Protein AF-A0A2H0NCM6-F1 (afdb_monomer_lite)

Structure (mmCIF, N/CA/C/O backbone):
data_AF-A0A2H0NCM6-F1
#
_entry.id   AF-A0A2H0NCM6-F1
#
loop_
_atom_site.group_PDB
_atom_site.id
_atom_site.type_symbol
_atom_site.label_atom_id
_atom_site.label_alt_id
_atom_site.label_comp_id
_atom_site.label_asym_id
_atom_site.label_entity_id
_atom_site.label_seq_id
_atom_site.pdbx_PDB_ins_code
_atom_site.Cartn_x
_atom_site.Cartn_y
_atom_site.Cartn_z
_atom_site.occupancy
_atom_site.B_iso_or_equiv
_atom_site.auth_seq_id
_atom_site.auth_comp_id
_atom_site.auth_asym_id
_atom_site.auth_atom_id
_atom_site.pdbx_PDB_model_num
ATOM 1 N N . MET A 1 1 ? -3.062 -21.356 -1.392 1.00 50.97 1 MET A N 1
ATOM 2 C CA . MET A 1 1 ? -3.687 -20.072 -1.781 1.00 50.97 1 MET A CA 1
ATOM 3 C C . MET A 1 1 ? -2.956 -18.948 -1.065 1.00 50.97 1 MET A C 1
ATOM 5 O O . MET A 1 1 ? -2.723 -19.073 0.132 1.00 50.97 1 MET A O 1
ATOM 9 N N . GLY A 1 2 ? -2.514 -17.911 -1.783 1.00 60.03 2 GLY A N 1
ATOM 10 C CA . GLY A 1 2 ? -1.896 -16.737 -1.157 1.00 60.03 2 GLY A CA 1
ATOM 11 C C . GLY A 1 2 ? -2.906 -15.995 -0.278 1.00 60.03 2 GLY A C 1
ATOM 12 O O . GLY A 1 2 ? -4.105 -16.048 -0.545 1.00 60.03 2 GLY A O 1
ATOM 13 N N . ARG A 1 3 ? -2.442 -15.333 0.788 1.00 73.50 3 ARG A N 1
ATOM 14 C CA . ARG A 1 3 ? -3.317 -14.469 1.594 1.00 73.50 3 ARG A CA 1
ATOM 15 C C . ARG A 1 3 ? -3.845 -13.323 0.720 1.00 73.50 3 ARG A C 1
ATOM 17 O O . ARG A 1 3 ? -3.062 -12.806 -0.081 1.00 73.50 3 ARG A O 1
ATOM 24 N N . PRO A 1 4 ? -5.115 -12.916 0.883 1.00 84.69 4 PRO A N 1
ATOM 25 C CA . PRO A 1 4 ? -5.651 -11.783 0.146 1.00 84.69 4 PRO A CA 1
ATOM 26 C C . PRO A 1 4 ? -4.822 -10.529 0.434 1.00 84.69 4 PRO A C 1
ATOM 28 O O . PRO A 1 4 ? -4.404 -10.283 1.570 1.00 84.69 4 PRO A O 1
ATOM 31 N N . ILE A 1 5 ? -4.557 -9.755 -0.612 1.00 92.56 5 ILE A N 1
ATOM 32 C CA . ILE A 1 5 ? -3.858 -8.479 -0.521 1.00 92.56 5 ILE A CA 1
ATOM 33 C C . ILE A 1 5 ? -4.899 -7.397 -0.268 1.00 92.56 5 ILE A C 1
ATOM 35 O O . ILE A 1 5 ? -5.898 -7.291 -0.979 1.00 92.56 5 ILE A O 1
ATOM 39 N N . THR A 1 6 ? -4.633 -6.590 0.753 1.00 94.62 6 THR A N 1
ATOM 40 C CA . THR A 1 6 ? -5.454 -5.443 1.128 1.00 94.62 6 THR A CA 1
ATOM 41 C C . THR A 1 6 ? -4.885 -4.173 0.509 1.00 94.62 6 THR A C 1
ATOM 43 O O . THR A 1 6 ? -3.709 -3.861 0.710 1.00 94.62 6 THR A O 1
ATOM 46 N N . LEU A 1 7 ? -5.731 -3.436 -0.206 1.00 96.50 7 LEU A N 1
ATOM 47 C CA . LEU A 1 7 ? -5.442 -2.140 -0.812 1.00 96.50 7 LEU A CA 1
ATOM 48 C C . LEU A 1 7 ? -6.332 -1.046 -0.210 1.00 96.50 7 LEU A C 1
ATOM 50 O O . LEU A 1 7 ? -7.324 -1.325 0.468 1.00 96.50 7 LEU A O 1
ATOM 54 N N . ILE A 1 8 ? -5.965 0.205 -0.477 1.00 96.75 8 ILE A N 1
ATOM 55 C CA . ILE A 1 8 ? -6.720 1.406 -0.111 1.00 96.75 8 ILE A CA 1
ATOM 56 C C . ILE A 1 8 ? -7.015 2.185 -1.389 1.00 96.75 8 ILE A C 1
ATOM 58 O O . ILE A 1 8 ? -6.159 2.245 -2.268 1.00 96.75 8 ILE A O 1
ATOM 62 N N . GLN A 1 9 ? -8.204 2.785 -1.475 1.00 96.56 9 GLN A N 1
ATOM 63 C CA . GLN A 1 9 ? -8.577 3.682 -2.575 1.00 96.56 9 GLN A CA 1
ATOM 64 C C . GLN A 1 9 ? -7.498 4.741 -2.833 1.00 96.56 9 GLN A C 1
ATOM 66 O O . GLN A 1 9 ? -7.001 5.345 -1.884 1.00 96.56 9 GLN A O 1
ATOM 71 N N . GLU A 1 10 ? -7.174 4.988 -4.104 1.00 95.25 10 GLU A N 1
ATOM 72 C CA . GLU A 1 10 ? -6.046 5.835 -4.528 1.00 95.25 10 GLU A CA 1
ATOM 73 C C . GLU A 1 10 ? -6.051 7.206 -3.850 1.00 95.25 10 GLU A C 1
ATOM 75 O O . GLU A 1 10 ? -5.122 7.544 -3.120 1.00 95.25 10 GLU A O 1
ATOM 80 N N . SER A 1 11 ? -7.148 7.953 -3.985 1.00 94.25 11 SER A N 1
ATOM 81 C CA . SER A 1 11 ? -7.278 9.289 -3.391 1.00 94.25 11 SER A CA 1
ATOM 82 C C . SER A 1 11 ? -7.090 9.286 -1.872 1.00 94.25 11 SER A C 1
ATOM 84 O O . SER A 1 11 ? -6.508 10.210 -1.308 1.00 94.25 11 SER A O 1
ATOM 86 N N . LEU A 1 12 ? -7.558 8.240 -1.188 1.00 96.56 12 LEU A N 1
ATOM 87 C CA . LEU A 1 12 ? -7.389 8.103 0.252 1.00 96.56 12 LEU A CA 1
ATOM 88 C C . LEU A 1 12 ? -5.938 7.762 0.608 1.00 96.56 12 LEU A C 1
ATOM 90 O O . LEU A 1 12 ? -5.391 8.363 1.533 1.00 96.56 12 LEU A O 1
ATOM 94 N N . LEU A 1 13 ? -5.316 6.829 -0.115 1.00 97.38 13 LEU A N 1
ATOM 95 C CA . LEU A 1 13 ? -3.946 6.402 0.147 1.00 97.38 13 LEU A CA 1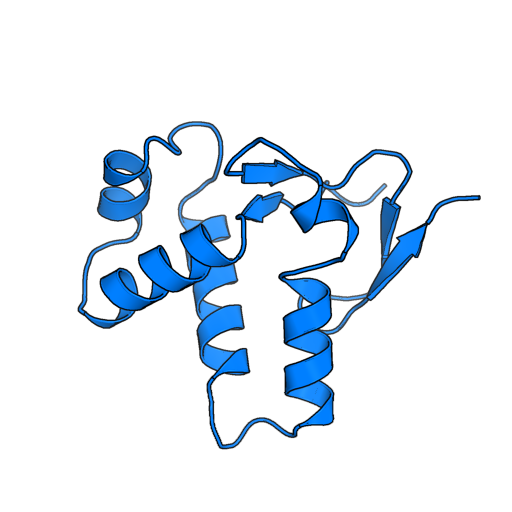
ATOM 96 C C . LEU A 1 13 ? -2.949 7.547 -0.066 1.00 97.38 13 LEU A C 1
ATOM 98 O O . LEU A 1 13 ? -2.116 7.775 0.808 1.00 97.38 13 LEU A O 1
ATOM 102 N N . GLU A 1 14 ? -3.082 8.304 -1.157 1.00 97.19 14 GLU A N 1
ATOM 103 C CA . GLU A 1 14 ? -2.239 9.469 -1.466 1.00 97.19 14 GLU A CA 1
ATOM 104 C C . GLU A 1 14 ? -2.410 10.590 -0.421 1.00 97.19 14 GLU A C 1
ATOM 106 O O . GLU A 1 14 ? -1.432 11.142 0.094 1.00 97.19 14 GLU A O 1
ATOM 111 N N . ASN A 1 15 ? -3.649 10.878 -0.003 1.00 97.06 15 ASN A N 1
ATOM 112 C CA . ASN A 1 15 ? -3.921 11.859 1.055 1.00 97.06 15 ASN A CA 1
ATOM 113 C C . ASN A 1 15 ? -3.318 11.444 2.406 1.00 97.06 15 ASN A C 1
ATOM 115 O O . ASN A 1 15 ? -2.790 12.271 3.158 1.00 97.06 15 ASN A O 1
ATOM 119 N N . MET A 1 16 ? -3.405 10.157 2.745 1.00 97.88 16 MET A N 1
ATOM 120 C CA . MET A 1 16 ? -2.799 9.615 3.958 1.00 97.88 16 MET A CA 1
ATOM 121 C C . MET A 1 16 ? -1.270 9.635 3.883 1.00 97.88 16 MET A C 1
ATOM 123 O O . MET A 1 16 ? -0.629 9.997 4.870 1.00 97.88 16 MET A O 1
ATOM 127 N N . HIS A 1 17 ? -0.695 9.286 2.730 1.00 98.12 17 HIS A N 1
ATOM 128 C CA . HIS A 1 17 ? 0.749 9.308 2.493 1.00 98.12 17 HIS A CA 1
ATOM 129 C C . HIS A 1 17 ? 1.313 10.722 2.612 1.00 98.12 17 HIS A C 1
ATOM 131 O O . HIS A 1 17 ? 2.311 10.921 3.300 1.00 98.12 17 HIS A O 1
ATOM 137 N N . THR A 1 18 ? 0.608 11.718 2.075 1.00 97.25 18 THR A N 1
ATOM 138 C CA . THR A 1 18 ? 0.971 13.131 2.228 1.00 97.25 18 THR A CA 1
ATOM 139 C C . THR A 1 18 ? 1.084 13.508 3.708 1.00 97.25 18 THR A C 1
ATOM 141 O O . THR A 1 18 ? 2.128 13.982 4.154 1.00 97.25 18 THR A O 1
ATOM 144 N N . LYS A 1 19 ? 0.063 13.214 4.526 1.00 97.75 19 LYS A N 1
ATOM 145 C CA . LYS A 1 19 ? 0.114 13.463 5.981 1.00 97.75 19 LYS A CA 1
ATOM 146 C C . LYS A 1 19 ? 1.225 12.670 6.676 1.00 97.75 19 LYS A C 1
ATOM 148 O O . LYS A 1 19 ? 1.892 13.200 7.561 1.00 97.75 19 LYS A O 1
ATOM 153 N N . TYR A 1 20 ? 1.435 11.419 6.277 1.00 97.44 20 TYR A N 1
ATOM 154 C CA . TYR A 1 20 ? 2.517 10.585 6.795 1.00 97.44 20 TYR A CA 1
ATOM 155 C C . TYR A 1 20 ? 3.897 11.193 6.503 1.00 97.44 20 TYR A C 1
ATOM 157 O O . TYR A 1 20 ? 4.741 11.234 7.396 1.00 97.44 20 TYR A O 1
ATOM 165 N N . SER A 1 21 ? 4.103 11.743 5.301 1.00 95.25 21 SER A N 1
ATOM 166 C CA . SER A 1 21 ? 5.345 12.423 4.912 1.00 95.25 21 SER A CA 1
ATOM 167 C C . SER A 1 21 ? 5.616 13.694 5.729 1.00 95.25 21 SER A C 1
ATOM 169 O O . SER A 1 21 ? 6.769 14.010 6.004 1.00 95.25 21 SER A O 1
ATOM 171 N N . PHE A 1 22 ? 4.564 14.349 6.237 1.00 96.38 22 PHE A N 1
ATOM 172 C CA . PHE A 1 22 ? 4.655 15.443 7.215 1.00 96.38 22 PHE A CA 1
ATOM 173 C C . PHE A 1 22 ? 4.828 14.975 8.672 1.00 96.38 22 PHE A C 1
ATOM 175 O O . PHE A 1 22 ? 4.728 15.776 9.601 1.00 96.38 22 PHE A O 1
ATOM 182 N N . GLY A 1 23 ? 5.077 13.684 8.902 1.00 95.94 23 GLY A N 1
ATOM 183 C CA . GLY A 1 23 ? 5.365 13.129 10.224 1.00 95.94 23 GLY A CA 1
ATOM 184 C C . GLY A 1 23 ? 4.136 12.691 11.019 1.00 95.94 23 GLY A C 1
ATOM 185 O O . GLY A 1 23 ? 4.264 12.362 12.200 1.00 95.94 23 GLY A O 1
ATOM 186 N N . VAL A 1 24 ? 2.940 12.650 10.416 1.00 97.38 24 VAL A N 1
ATOM 187 C CA . VAL A 1 24 ? 1.754 12.122 11.105 1.00 97.38 24 VAL A CA 1
ATOM 188 C C . VAL A 1 24 ? 1.898 10.602 11.294 1.00 97.38 24 VAL A C 1
ATOM 190 O O . VAL A 1 24 ? 2.018 9.872 10.309 1.00 97.38 24 VAL A O 1
ATOM 193 N N . PRO A 1 25 ? 1.844 10.074 12.534 1.00 97.12 25 PRO A N 1
ATOM 194 C CA . PRO A 1 25 ? 2.030 8.645 12.774 1.00 97.12 25 PRO A CA 1
ATOM 195 C C . PRO A 1 25 ? 0.944 7.774 12.128 1.00 97.12 25 PRO A C 1
ATOM 197 O O . PRO A 1 25 ? -0.241 8.104 12.168 1.00 97.12 25 PRO A O 1
ATOM 200 N N . VAL A 1 26 ? 1.330 6.589 11.641 1.00 97.12 26 VAL A N 1
ATOM 201 C CA . VAL A 1 26 ? 0.434 5.608 10.990 1.00 97.12 26 VAL A CA 1
ATOM 202 C C . VAL A 1 26 ? -0.800 5.285 11.840 1.00 97.12 26 VAL A C 1
ATOM 204 O O . VAL A 1 26 ? -1.917 5.268 11.333 1.00 97.12 26 VAL A O 1
ATOM 207 N N . LEU A 1 27 ? -0.621 5.079 13.150 1.00 97.00 27 LEU A N 1
ATOM 208 C CA . LEU A 1 27 ? -1.730 4.804 14.072 1.00 97.00 27 LEU A CA 1
ATOM 209 C C . LEU A 1 27 ? -2.728 5.963 14.163 1.00 97.00 27 LEU A C 1
ATOM 211 O O . LEU A 1 27 ? -3.928 5.725 14.278 1.00 97.00 27 LEU A O 1
ATOM 215 N N . LYS A 1 28 ? -2.246 7.209 14.097 1.00 97.56 28 LYS A N 1
ATOM 216 C CA . LYS A 1 28 ? -3.110 8.392 14.095 1.00 97.56 28 LYS A CA 1
ATOM 217 C C . LYS A 1 28 ? -3.923 8.455 12.805 1.00 97.56 28 LYS A C 1
ATOM 219 O O . LYS A 1 28 ? -5.119 8.693 12.879 1.00 97.56 28 LYS A O 1
ATOM 224 N N . LEU A 1 29 ? -3.311 8.146 11.660 1.00 97.88 29 LEU A N 1
ATOM 225 C CA . LEU A 1 29 ? -4.007 8.084 10.371 1.00 97.88 29 LEU A CA 1
ATOM 226 C C . LEU A 1 29 ? -5.079 6.985 10.348 1.00 97.88 29 LEU A C 1
ATOM 228 O O . LEU A 1 29 ? -6.185 7.222 9.877 1.00 97.88 29 LEU A O 1
ATOM 232 N N . ILE A 1 30 ? -4.797 5.800 10.897 1.00 97.44 30 ILE A N 1
ATOM 233 C CA . ILE A 1 30 ? -5.794 4.718 10.985 1.00 97.44 30 ILE A CA 1
ATOM 234 C C . ILE A 1 30 ? -7.035 5.174 11.760 1.00 97.44 30 ILE A C 1
ATOM 236 O O . ILE A 1 30 ? -8.151 4.926 11.308 1.00 97.44 30 ILE A O 1
ATOM 240 N N . LYS A 1 31 ? -6.843 5.876 12.881 1.00 96.94 31 LYS A N 1
ATOM 241 C CA . LYS A 1 31 ? -7.941 6.434 13.681 1.00 96.94 31 LYS A CA 1
ATOM 242 C C . LYS A 1 31 ? -8.669 7.556 12.947 1.00 96.94 31 LYS A C 1
ATOM 244 O O . LYS A 1 31 ? -9.881 7.513 12.804 1.00 96.94 31 LYS A O 1
ATOM 249 N N . GLU A 1 32 ? -7.927 8.531 12.430 1.00 96.31 32 GLU A N 1
ATOM 250 C CA . GLU A 1 32 ? -8.475 9.715 11.757 1.00 96.31 32 GLU A CA 1
ATOM 251 C C . GLU A 1 32 ? -9.362 9.358 10.556 1.00 96.31 32 GLU A C 1
ATOM 253 O O . GLU A 1 32 ? -10.392 9.990 10.332 1.00 96.31 32 GLU A O 1
ATOM 258 N N . TYR A 1 33 ? -8.998 8.317 9.802 1.00 95.62 33 TYR A N 1
ATOM 259 C CA . TYR A 1 33 ? -9.757 7.873 8.632 1.00 95.62 33 TYR A CA 1
ATOM 260 C C . TYR A 1 33 ? -10.769 6.746 8.922 1.00 95.62 33 TYR A C 1
ATOM 262 O O . TYR A 1 33 ? -11.434 6.288 7.981 1.00 95.62 33 TYR A O 1
ATOM 270 N N . ASN A 1 34 ? -10.937 6.353 10.194 1.00 95.62 34 ASN A N 1
ATOM 271 C CA . ASN A 1 34 ? -11.803 5.264 10.670 1.00 95.62 34 ASN A CA 1
ATOM 272 C C . ASN A 1 34 ? -11.499 3.914 9.994 1.00 95.62 34 ASN A C 1
ATOM 274 O O . ASN A 1 34 ? -12.389 3.267 9.442 1.00 95.62 34 ASN A O 1
ATOM 278 N N . LEU A 1 35 ? -10.224 3.514 9.977 1.00 95.38 35 LEU A N 1
ATOM 279 C CA . LEU A 1 35 ? -9.744 2.278 9.334 1.00 95.38 35 LEU A CA 1
ATOM 280 C C . LEU A 1 35 ? -9.420 1.158 10.332 1.00 95.38 35 LEU A C 1
ATOM 282 O O . LEU A 1 35 ? -8.852 0.127 9.958 1.00 95.38 35 LEU A O 1
ATOM 286 N N . GLU A 1 36 ? -9.749 1.360 11.605 1.00 95.12 36 GLU A N 1
ATOM 287 C CA . GLU A 1 36 ? -9.540 0.383 12.671 1.00 95.12 36 GLU A CA 1
ATOM 288 C C . GLU A 1 36 ? -10.241 -0.940 12.328 1.00 95.12 36 GLU A C 1
ATOM 290 O O . GLU A 1 36 ? -11.353 -0.967 11.802 1.00 95.12 36 GLU A O 1
ATOM 295 N N . GLY A 1 37 ? -9.543 -2.059 12.529 1.00 92.00 37 GLY A N 1
ATOM 296 C CA . GLY A 1 37 ? -10.021 -3.394 12.147 1.00 92.00 37 GLY A CA 1
ATOM 297 C C . GLY A 1 37 ? -10.033 -3.688 10.637 1.00 92.00 37 GLY A C 1
ATOM 298 O O . GLY A 1 37 ? -10.053 -4.856 10.262 1.00 92.00 37 GLY A O 1
ATOM 299 N N . SER A 1 38 ? -9.955 -2.673 9.770 1.00 93.50 38 SER A N 1
ATOM 300 C CA . SER A 1 38 ? -9.938 -2.845 8.306 1.00 93.50 38 SER A CA 1
ATOM 301 C C . SER A 1 38 ? -8.523 -2.994 7.744 1.00 93.50 38 SER A C 1
ATOM 303 O O . SER A 1 38 ? -8.307 -3.711 6.768 1.00 93.50 38 SER A O 1
ATOM 305 N N . ILE A 1 39 ? -7.540 -2.327 8.356 1.00 95.44 39 ILE A N 1
ATOM 306 C CA . ILE A 1 39 ? -6.128 -2.441 7.984 1.00 95.44 39 ILE A CA 1
ATOM 307 C C . ILE A 1 39 ? -5.232 -2.415 9.221 1.00 95.44 39 ILE A C 1
ATOM 309 O O . ILE A 1 39 ? -5.518 -1.742 10.211 1.00 95.44 39 ILE A O 1
ATOM 313 N N . THR A 1 40 ? -4.120 -3.147 9.162 1.00 95.38 40 THR A N 1
ATOM 314 C CA . THR A 1 40 ? -3.118 -3.128 10.232 1.00 95.38 40 THR A CA 1
ATOM 315 C C . THR A 1 40 ? -2.079 -2.021 9.999 1.00 95.38 40 THR A C 1
ATOM 317 O O . THR A 1 40 ? -1.784 -1.697 8.842 1.00 95.38 40 THR A O 1
ATOM 320 N N . PRO A 1 41 ? -1.456 -1.471 11.059 1.00 96.12 41 PRO A N 1
ATOM 321 C CA . PRO A 1 41 ? -0.395 -0.475 10.910 1.00 96.12 41 PRO A CA 1
ATOM 322 C C . PRO A 1 41 ? 0.788 -0.944 10.042 1.00 96.12 41 PRO A C 1
ATOM 324 O O . PRO A 1 41 ? 1.197 -0.179 9.169 1.00 96.12 41 PRO A O 1
ATOM 327 N N . PRO A 1 42 ? 1.306 -2.186 10.179 1.00 96.44 42 PRO A N 1
ATOM 328 C CA . PRO A 1 42 ? 2.359 -2.683 9.293 1.00 96.44 42 PRO A CA 1
ATOM 329 C C . PRO A 1 42 ? 1.935 -2.748 7.823 1.00 96.44 42 PRO A C 1
ATOM 331 O O . PRO A 1 42 ? 2.724 -2.404 6.945 1.00 96.44 42 PRO A O 1
ATOM 334 N N . THR A 1 43 ? 0.693 -3.158 7.537 1.00 95.88 43 THR A N 1
ATOM 335 C CA . THR A 1 43 ? 0.176 -3.187 6.161 1.00 95.88 43 THR A CA 1
ATOM 336 C C . THR A 1 43 ? 0.123 -1.780 5.572 1.00 95.88 43 THR A C 1
ATOM 338 O O . THR A 1 43 ? 0.615 -1.575 4.467 1.00 95.88 43 THR A O 1
ATOM 341 N N . LEU A 1 44 ? -0.407 -0.805 6.317 1.00 97.44 44 LEU A N 1
ATOM 342 C CA . LEU A 1 44 ? -0.488 0.583 5.862 1.00 97.44 44 LEU A CA 1
ATOM 343 C C . LEU A 1 44 ? 0.899 1.205 5.642 1.00 97.44 44 LEU A C 1
ATOM 345 O O . LEU A 1 44 ? 1.141 1.803 4.598 1.00 97.44 44 LEU A O 1
ATOM 349 N N . ALA A 1 45 ? 1.834 1.007 6.575 1.00 97.25 45 ALA A N 1
ATOM 350 C CA . ALA A 1 45 ? 3.211 1.483 6.428 1.00 97.25 45 ALA A CA 1
ATOM 351 C C . ALA A 1 45 ? 3.894 0.897 5.180 1.00 97.25 45 ALA A C 1
ATOM 353 O O . ALA A 1 45 ? 4.650 1.583 4.494 1.00 97.25 45 ALA A O 1
ATOM 354 N N . LYS A 1 46 ? 3.593 -0.365 4.851 1.00 96.69 46 LYS A N 1
ATOM 355 C CA . LYS A 1 46 ? 4.088 -1.013 3.635 1.00 96.69 46 LYS A CA 1
ATOM 356 C C . LYS A 1 46 ? 3.488 -0.407 2.364 1.00 96.69 46 LYS A C 1
ATOM 358 O O . LYS A 1 46 ? 4.200 -0.246 1.384 1.00 96.69 46 LYS A O 1
ATOM 363 N N . LEU A 1 47 ? 2.202 -0.054 2.371 1.00 97.38 47 LEU A N 1
ATOM 364 C CA . LEU A 1 47 ? 1.591 0.660 1.246 1.00 97.38 47 LEU A CA 1
ATOM 365 C C . LEU A 1 47 ? 2.231 2.043 1.062 1.00 97.38 47 LEU A C 1
ATOM 367 O O . LEU A 1 47 ? 2.556 2.410 -0.061 1.00 97.38 47 LEU A O 1
ATOM 371 N N . PHE A 1 48 ? 2.508 2.768 2.151 1.00 98.12 48 PHE A N 1
ATOM 372 C CA . PHE A 1 48 ? 3.218 4.047 2.071 1.00 98.12 48 PHE A CA 1
ATOM 373 C C . PHE A 1 48 ? 4.624 3.921 1.492 1.00 98.12 48 PHE A C 1
ATOM 375 O O . PHE A 1 48 ? 5.017 4.777 0.707 1.00 98.12 48 PHE A O 1
ATOM 382 N N . SER A 1 49 ? 5.377 2.866 1.819 1.00 97.12 49 SER A N 1
ATOM 383 C CA . SER A 1 49 ? 6.703 2.682 1.218 1.00 97.12 49 SER A CA 1
ATOM 384 C C . SER A 1 49 ? 6.628 2.437 -0.292 1.00 97.12 49 SER A C 1
ATOM 386 O O . SER A 1 49 ? 7.514 2.873 -1.025 1.00 97.12 49 SER A O 1
ATOM 388 N N . TYR A 1 50 ? 5.555 1.807 -0.775 1.00 97.31 50 TYR A N 1
ATOM 389 C CA . TYR A 1 50 ? 5.304 1.644 -2.207 1.00 97.31 50 TYR A CA 1
ATOM 390 C C . TYR A 1 50 ? 4.929 2.966 -2.883 1.00 97.31 50 TYR A C 1
ATOM 392 O O . TYR A 1 50 ? 5.462 3.255 -3.950 1.00 97.31 50 TYR A O 1
ATOM 400 N N . VAL A 1 51 ? 4.093 3.794 -2.249 1.00 97.38 51 VAL A N 1
ATOM 401 C CA . VAL A 1 51 ? 3.769 5.147 -2.738 1.00 97.38 51 VAL A CA 1
ATOM 402 C C . VAL A 1 51 ? 5.020 6.034 -2.772 1.00 97.38 51 VAL A C 1
ATOM 404 O O . VAL A 1 51 ? 5.280 6.706 -3.763 1.00 97.38 51 VAL A O 1
ATOM 407 N N . SER A 1 52 ? 5.884 5.966 -1.754 1.00 96.50 52 SER A N 1
ATOM 408 C CA . SER A 1 52 ? 7.174 6.670 -1.784 1.00 96.50 52 SER A CA 1
ATOM 409 C C . SER A 1 52 ? 8.069 6.208 -2.939 1.00 96.50 52 SER A C 1
ATOM 411 O O . SER A 1 52 ? 8.755 7.026 -3.542 1.00 96.50 52 SER A O 1
ATOM 413 N N . ALA A 1 53 ? 8.079 4.909 -3.260 1.00 95.25 53 ALA A N 1
ATOM 414 C CA . ALA A 1 53 ? 8.845 4.382 -4.390 1.00 95.25 53 ALA A CA 1
ATOM 415 C C . ALA A 1 53 ? 8.257 4.804 -5.747 1.00 95.25 53 ALA A C 1
ATOM 417 O O . ALA A 1 53 ? 9.017 5.043 -6.685 1.00 95.25 53 ALA A O 1
ATOM 418 N N . LEU A 1 54 ? 6.928 4.915 -5.838 1.00 94.69 54 LEU A N 1
ATOM 419 C CA . LEU A 1 54 ? 6.208 5.394 -7.017 1.00 94.69 54 LEU A CA 1
ATOM 420 C C . LEU A 1 54 ? 6.597 6.837 -7.378 1.00 94.69 54 LEU A C 1
ATOM 422 O O . LEU A 1 54 ? 6.844 7.113 -8.551 1.00 94.69 54 LEU A O 1
ATOM 426 N N . HIS A 1 55 ? 6.689 7.711 -6.369 1.00 93.12 55 HIS A N 1
ATOM 427 C CA . HIS A 1 55 ? 6.986 9.145 -6.517 1.00 93.12 55 HIS A CA 1
ATOM 428 C C . HIS A 1 55 ? 8.481 9.493 -6.469 1.00 93.12 55 HIS A C 1
ATOM 430 O O . HIS A 1 55 ? 8.848 10.662 -6.552 1.00 93.12 55 HIS A O 1
ATOM 436 N N . ASN A 1 56 ? 9.366 8.506 -6.319 1.00 93.50 56 ASN A N 1
ATOM 437 C CA . ASN A 1 56 ? 10.806 8.747 -6.343 1.00 93.50 56 ASN A CA 1
ATOM 438 C C . ASN A 1 56 ? 11.277 8.979 -7.786 1.00 93.50 56 ASN A C 1
ATOM 440 O O . ASN A 1 56 ? 11.165 8.089 -8.627 1.00 93.50 56 ASN A O 1
ATOM 444 N N . GLU A 1 57 ? 11.862 10.147 -8.052 1.00 90.94 57 GLU A N 1
ATOM 445 C CA . GLU A 1 57 ? 12.360 10.552 -9.377 1.00 90.94 57 GLU A CA 1
ATOM 446 C C . GLU A 1 57 ? 13.434 9.613 -9.948 1.00 90.94 57 GLU A C 1
ATOM 448 O O . GLU A 1 57 ? 13.606 9.526 -11.163 1.00 90.94 57 GLU A O 1
ATOM 453 N N . ASN A 1 58 ? 14.135 8.872 -9.086 1.00 94.50 58 ASN A N 1
ATOM 454 C CA . ASN A 1 58 ? 15.146 7.898 -9.497 1.00 94.50 58 ASN A CA 1
ATOM 455 C C . ASN A 1 58 ? 14.551 6.537 -9.889 1.00 94.50 58 ASN A C 1
ATOM 457 O O . ASN A 1 58 ? 15.271 5.674 -10.395 1.00 94.50 58 ASN A O 1
ATOM 461 N N . THR A 1 59 ? 13.259 6.301 -9.639 1.00 92.56 59 THR A N 1
ATOM 462 C CA . THR A 1 59 ? 12.598 5.052 -10.024 1.00 92.56 59 THR A CA 1
ATOM 463 C C . THR A 1 59 ? 12.382 5.038 -11.542 1.00 92.56 59 THR A C 1
ATOM 465 O O . THR A 1 59 ? 11.732 5.940 -12.073 1.00 92.56 59 THR A O 1
ATOM 468 N N . PRO A 1 60 ? 12.858 4.008 -12.273 1.00 95.88 60 PRO A N 1
ATOM 469 C CA . PRO A 1 60 ? 12.615 3.902 -13.709 1.00 95.88 60 PRO A CA 1
ATOM 470 C C . PRO A 1 60 ? 11.117 3.947 -14.039 1.00 95.88 60 PRO A C 1
ATOM 472 O O . PRO A 1 60 ? 10.308 3.335 -13.340 1.00 95.88 60 PRO A O 1
ATOM 475 N N . LYS A 1 61 ? 10.739 4.613 -15.138 1.00 94.12 61 LYS A N 1
ATOM 476 C CA . LYS A 1 61 ? 9.325 4.810 -15.525 1.00 94.12 61 LYS A CA 1
ATOM 477 C C . LYS A 1 61 ? 8.527 3.505 -15.600 1.00 94.12 61 LYS A C 1
ATOM 479 O O . LYS A 1 61 ? 7.388 3.457 -15.151 1.00 94.12 61 LYS A O 1
ATOM 484 N N . GLU A 1 62 ? 9.129 2.440 -16.122 1.00 93.94 62 GLU A N 1
ATOM 485 C CA . GLU A 1 62 ? 8.500 1.114 -16.220 1.00 93.94 62 GLU A CA 1
ATOM 486 C C . GLU A 1 62 ? 8.222 0.496 -14.842 1.00 93.94 62 GLU A C 1
ATOM 488 O O . GLU A 1 62 ? 7.168 -0.103 -14.606 1.00 93.94 62 GLU A O 1
ATOM 493 N N . VAL A 1 63 ? 9.147 0.688 -13.899 1.00 95.06 63 VAL A N 1
ATOM 494 C CA . VAL A 1 63 ? 9.000 0.235 -12.513 1.00 95.06 63 VAL A CA 1
ATOM 495 C C . VAL A 1 63 ? 7.922 1.057 -11.811 1.00 95.06 63 VAL A C 1
ATOM 497 O O . VAL A 1 63 ? 7.047 0.478 -11.173 1.00 95.06 63 VAL A O 1
ATOM 500 N N . SER A 1 64 ? 7.925 2.381 -11.987 1.00 95.69 64 SER A N 1
ATOM 501 C CA . SER A 1 64 ? 6.887 3.278 -11.463 1.00 95.69 64 SER A CA 1
ATOM 502 C C . SER A 1 64 ? 5.496 2.873 -11.977 1.00 95.69 64 SER A C 1
ATOM 504 O O . SER A 1 64 ? 4.584 2.652 -11.181 1.00 95.69 64 SER A O 1
ATOM 506 N N . ALA A 1 65 ? 5.352 2.610 -13.280 1.00 95.50 65 ALA A N 1
ATOM 507 C CA . ALA A 1 65 ? 4.103 2.115 -13.863 1.00 95.50 65 ALA A CA 1
ATOM 508 C C . ALA A 1 65 ? 3.670 0.750 -13.289 1.00 95.50 65 ALA A C 1
ATOM 510 O O . ALA A 1 65 ? 2.483 0.513 -13.062 1.00 95.50 65 ALA A O 1
ATOM 511 N N . THR A 1 66 ? 4.617 -0.152 -13.020 1.00 96.56 66 THR A N 1
ATOM 512 C CA . THR A 1 66 ? 4.330 -1.459 -12.400 1.00 96.56 66 THR A CA 1
ATOM 513 C C . THR A 1 66 ? 3.835 -1.304 -10.960 1.00 96.56 66 THR A C 1
ATOM 515 O O . THR A 1 66 ? 2.856 -1.945 -10.565 1.00 96.56 66 THR A O 1
ATOM 518 N N . ILE A 1 67 ? 4.467 -0.417 -10.187 1.00 97.31 67 ILE A N 1
ATOM 519 C CA . ILE A 1 67 ? 4.054 -0.091 -8.819 1.00 97.31 67 ILE A CA 1
ATOM 520 C C . ILE A 1 67 ? 2.655 0.531 -8.829 1.00 97.31 67 ILE A C 1
ATOM 522 O O . ILE A 1 67 ? 1.796 0.085 -8.066 1.00 97.31 67 ILE A O 1
ATOM 526 N N . TYR A 1 68 ? 2.406 1.492 -9.726 1.00 97.38 68 TYR A N 1
ATOM 527 C CA . TYR A 1 68 ? 1.105 2.144 -9.884 1.00 97.38 68 TYR A CA 1
ATOM 528 C C . TYR A 1 68 ? 0.003 1.116 -10.148 1.00 97.38 68 TYR A C 1
ATOM 530 O O . TYR A 1 68 ? -0.964 1.031 -9.400 1.00 97.38 68 TYR A O 1
ATOM 538 N N . ASN A 1 69 ? 0.187 0.249 -11.148 1.00 96.25 69 ASN A N 1
ATOM 539 C CA . ASN A 1 69 ? -0.794 -0.783 -11.495 1.00 96.25 69 ASN A CA 1
ATOM 540 C C . ASN A 1 69 ? -0.987 -1.837 -10.391 1.00 96.25 69 ASN A C 1
ATOM 542 O O . ASN A 1 69 ? -2.042 -2.471 -10.312 1.00 96.25 69 ASN A O 1
ATOM 546 N N . SER A 1 70 ? 0.023 -2.044 -9.542 1.00 96.88 70 SER A N 1
ATOM 547 C CA . SER A 1 70 ? -0.078 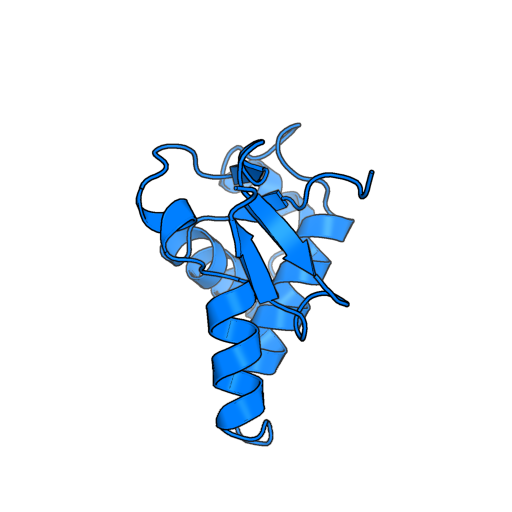-2.933 -8.385 1.00 96.88 70 SER A CA 1
ATOM 548 C C . SER A 1 70 ? -0.890 -2.317 -7.250 1.00 96.88 70 SER A C 1
ATOM 550 O O . SER A 1 70 ? -1.710 -3.018 -6.658 1.00 96.88 70 SER A O 1
ATOM 552 N N . LEU A 1 71 ? -0.674 -1.032 -6.955 1.00 97.00 71 LEU A N 1
ATOM 553 C CA . LEU A 1 71 ? -1.382 -0.291 -5.907 1.00 97.00 71 LEU A CA 1
ATOM 554 C C . LEU A 1 71 ? -2.814 0.075 -6.305 1.00 97.00 71 LEU A C 1
ATOM 556 O O . LEU A 1 71 ? -3.710 -0.001 -5.466 1.00 97.00 71 LEU A O 1
ATOM 560 N N . TYR A 1 72 ? -3.026 0.434 -7.572 1.00 96.38 72 TYR A N 1
ATOM 561 C CA . TYR A 1 72 ? -4.271 1.010 -8.085 1.00 96.38 72 TYR A CA 1
ATOM 562 C C . TYR A 1 72 ? -4.818 0.217 -9.282 1.00 96.38 72 TYR A C 1
ATOM 564 O O . TYR A 1 72 ? -4.962 0.738 -10.392 1.00 96.38 72 TYR A O 1
ATOM 572 N N . PRO A 1 73 ? -5.123 -1.080 -9.109 1.00 95.25 73 PRO A N 1
ATOM 573 C CA . PRO A 1 73 ? -5.683 -1.870 -10.190 1.00 95.25 73 PRO A CA 1
ATOM 574 C C . PRO A 1 73 ? -7.084 -1.386 -10.569 1.00 95.25 73 PRO A C 1
ATOM 576 O O . PRO A 1 73 ? -7.870 -0.956 -9.728 1.00 95.25 73 PRO A O 1
ATOM 579 N N . LYS A 1 74 ? -7.453 -1.565 -11.841 1.00 92.69 74 LYS A N 1
ATOM 580 C CA . LYS A 1 74 ? -8.744 -1.107 -12.394 1.00 92.69 74 LYS A CA 1
ATOM 581 C C . LYS A 1 74 ? -9.978 -1.605 -11.633 1.00 92.69 74 LYS A C 1
ATOM 583 O O . LYS A 1 74 ? -11.017 -0.953 -11.677 1.00 92.69 74 LYS A O 1
ATOM 588 N N . TRP A 1 75 ? -9.900 -2.770 -10.986 1.00 9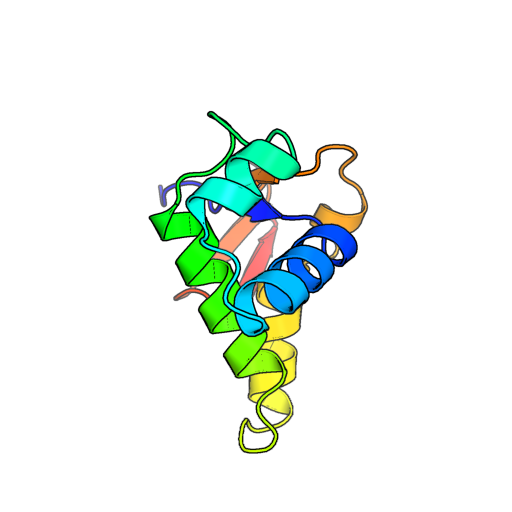3.06 75 TRP A N 1
ATOM 589 C CA . TRP A 1 75 ? -11.013 -3.298 -10.194 1.00 93.06 75 TRP A CA 1
ATOM 590 C C . TRP A 1 75 ? -11.219 -2.513 -8.893 1.00 93.06 75 TRP A C 1
ATOM 592 O O . TRP A 1 75 ? -12.361 -2.350 -8.483 1.00 93.06 75 TRP A O 1
ATOM 602 N N . LEU A 1 76 ? -10.160 -1.957 -8.293 1.00 94.50 76 LEU A N 1
ATOM 603 C CA . LEU A 1 76 ? -10.242 -1.201 -7.039 1.00 94.50 76 LEU A CA 1
ATOM 604 C C . LEU A 1 76 ? -11.067 0.080 -7.204 1.00 94.50 76 LEU A C 1
ATOM 606 O O . LEU A 1 76 ? -11.862 0.412 -6.331 1.00 94.50 76 LEU A O 1
ATOM 610 N N . ALA A 1 77 ? -10.943 0.748 -8.354 1.00 88.50 77 ALA A N 1
ATOM 611 C CA . ALA A 1 77 ? -11.693 1.965 -8.670 1.00 88.50 77 ALA A CA 1
ATOM 612 C C . ALA A 1 77 ? -13.221 1.758 -8.730 1.00 88.50 77 ALA A C 1
ATOM 614 O O . ALA A 1 77 ? -13.975 2.727 -8.703 1.00 88.50 77 ALA A O 1
ATOM 615 N N . LYS A 1 78 ? -13.691 0.507 -8.833 1.00 87.38 78 LYS A N 1
ATOM 616 C CA . LYS A 1 78 ? -15.123 0.165 -8.853 1.00 87.38 78 LYS A CA 1
ATOM 617 C C . LYS A 1 78 ? -15.693 -0.101 -7.459 1.00 87.38 78 LYS A C 1
ATOM 619 O O . LYS A 1 78 ? -16.901 -0.271 -7.315 1.00 87.38 78 LYS A O 1
ATOM 624 N N . GLU A 1 79 ? -14.839 -0.166 -6.446 1.00 89.06 79 GLU A N 1
ATOM 625 C CA . GLU A 1 79 ? -15.214 -0.536 -5.088 1.00 89.06 79 GLU A CA 1
ATOM 626 C C . GLU A 1 79 ? -15.626 0.697 -4.283 1.00 89.06 79 GLU A C 1
ATOM 628 O O . GLU A 1 79 ? -14.961 1.729 -4.304 1.00 89.06 79 GLU A O 1
ATOM 633 N N . SER A 1 80 ? -16.712 0.589 -3.516 1.00 84.69 80 SER A N 1
ATOM 634 C CA . SER A 1 80 ? -17.213 1.693 -2.681 1.00 84.69 80 SER A CA 1
ATOM 635 C C . SER A 1 80 ? -16.511 1.798 -1.325 1.00 84.69 80 SER A C 1
ATOM 637 O O . SER A 1 80 ? -16.600 2.820 -0.640 1.00 84.69 80 SER A O 1
ATOM 639 N N . LYS A 1 81 ? -15.816 0.736 -0.903 1.00 89.56 81 LYS A N 1
ATOM 640 C CA . LYS A 1 81 ? -15.125 0.684 0.387 1.00 89.56 81 LYS A CA 1
ATOM 641 C C . LYS A 1 81 ? -13.756 1.359 0.299 1.00 89.56 81 LYS A C 1
ATOM 643 O O . LYS A 1 81 ? -13.036 1.229 -0.687 1.00 89.56 81 LYS A O 1
ATOM 648 N N . LYS A 1 82 ? -13.372 2.018 1.397 1.00 92.06 82 LYS A N 1
ATOM 649 C CA . LYS A 1 82 ? -12.062 2.670 1.576 1.00 92.06 82 LYS A CA 1
ATOM 650 C C . LYS A 1 82 ? -10.893 1.686 1.528 1.00 92.06 82 LYS A C 1
ATOM 652 O O . LYS A 1 82 ? -9.846 2.005 0.975 1.00 92.06 82 LYS A O 1
ATOM 657 N N . VAL A 1 83 ? -11.082 0.522 2.146 1.00 94.44 83 VAL A N 1
ATOM 658 C CA . VAL A 1 83 ? -10.100 -0.557 2.261 1.00 94.44 83 VAL A CA 1
ATOM 659 C C . VAL A 1 83 ? -10.730 -1.804 1.667 1.00 94.44 83 VAL A C 1
ATOM 661 O O . VAL A 1 83 ? -11.846 -2.169 2.044 1.00 94.44 83 VAL A O 1
ATOM 664 N N . VAL A 1 84 ? -10.032 -2.434 0.729 1.00 94.56 84 VAL A N 1
ATOM 665 C CA . VAL A 1 84 ? -10.572 -3.550 -0.046 1.00 94.56 84 VAL A CA 1
ATOM 666 C C . VAL A 1 84 ? -9.537 -4.657 -0.138 1.00 94.56 84 VAL A C 1
ATOM 668 O O . VAL A 1 84 ? -8.379 -4.415 -0.471 1.00 94.56 84 VAL A O 1
ATOM 671 N N . SER A 1 85 ? -9.957 -5.882 0.156 1.00 92.81 85 SER A N 1
ATOM 672 C CA . SER A 1 85 ? -9.196 -7.079 -0.192 1.00 92.81 85 SER A CA 1
ATOM 673 C C . SER A 1 85 ? -9.521 -7.490 -1.621 1.00 92.81 85 SER A C 1
ATOM 675 O O . SER A 1 85 ? -10.666 -7.347 -2.043 1.00 92.81 85 SER A O 1
ATOM 677 N N . ASN A 1 86 ? -8.539 -8.013 -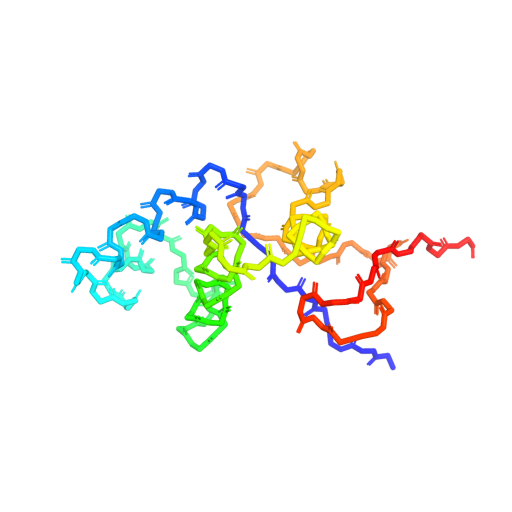2.357 1.00 90.88 86 ASN A N 1
ATOM 678 C CA . ASN A 1 86 ? -8.774 -8.461 -3.729 1.00 90.88 86 ASN A CA 1
ATOM 679 C C . ASN A 1 86 ? -9.972 -9.434 -3.818 1.00 90.88 86 ASN A C 1
ATOM 681 O O . ASN A 1 86 ? -10.115 -10.303 -2.949 1.00 90.88 86 ASN A O 1
ATOM 685 N N . PRO A 1 87 ? -10.828 -9.300 -4.847 1.00 90.31 87 PRO A N 1
ATOM 686 C CA . PRO A 1 87 ? -11.976 -10.179 -5.032 1.00 90.31 87 PRO A CA 1
ATOM 687 C C . PRO A 1 87 ? -11.525 -11.616 -5.316 1.00 90.31 87 PRO A C 1
ATOM 689 O O . PRO A 1 87 ? -10.411 -11.853 -5.782 1.00 90.31 87 PRO A O 1
ATOM 692 N N . SER A 1 88 ? -12.409 -12.587 -5.079 1.00 88.94 88 SER A N 1
ATOM 693 C CA . SER A 1 88 ? -12.110 -14.014 -5.275 1.00 88.94 88 SER A CA 1
ATOM 694 C C . SER A 1 88 ? -11.750 -14.379 -6.717 1.00 88.94 88 SER A C 1
ATOM 696 O O . SER A 1 88 ? -11.050 -15.361 -6.927 1.00 88.94 88 SER A O 1
ATOM 698 N N . SER A 1 89 ? -12.198 -13.590 -7.696 1.00 89.62 89 SER A N 1
ATOM 699 C CA . SER A 1 89 ? -11.916 -13.765 -9.124 1.00 89.62 89 SER A CA 1
ATOM 700 C C . SER A 1 89 ? -10.594 -13.145 -9.581 1.00 89.62 89 SER A C 1
ATOM 702 O O . SER A 1 89 ? -10.275 -13.213 -10.763 1.00 89.62 89 SER A O 1
ATOM 704 N N . VAL A 1 90 ? -9.821 -12.519 -8.688 1.00 92.38 90 VAL A N 1
ATOM 705 C CA . VAL A 1 90 ? -8.554 -11.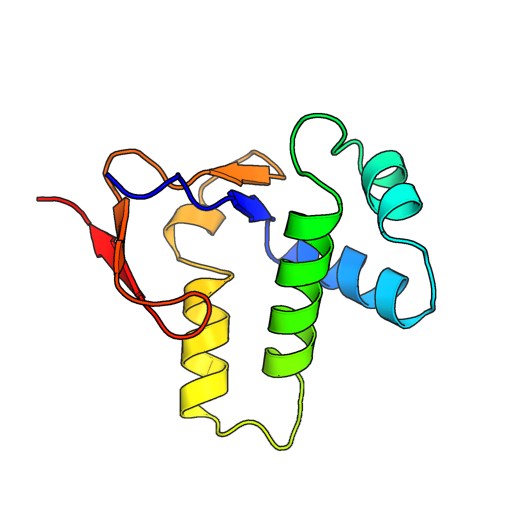867 -9.040 1.00 92.38 90 VAL A CA 1
ATOM 706 C C . VAL A 1 90 ? -7.453 -12.325 -8.094 1.00 92.38 90 VAL A C 1
ATOM 708 O O . VAL A 1 90 ? -7.608 -12.298 -6.874 1.00 92.38 90 VAL A O 1
ATOM 711 N N . VAL A 1 91 ? -6.304 -12.697 -8.650 1.00 93.75 91 VAL A N 1
ATOM 712 C CA . VAL A 1 91 ? -5.109 -13.104 -7.908 1.00 93.75 91 VAL A CA 1
ATOM 713 C C . VAL A 1 91 ? -3.941 -12.172 -8.221 1.00 93.75 91 VAL A C 1
ATOM 715 O O . VAL A 1 91 ? -3.856 -11.600 -9.305 1.00 93.75 91 VAL A O 1
ATOM 718 N N . TYR A 1 92 ? -3.029 -12.006 -7.265 1.00 94.25 92 TYR A N 1
ATOM 719 C CA . TYR A 1 92 ? -1.770 -11.305 -7.493 1.00 94.25 92 TYR A CA 1
ATOM 720 C C . TYR A 1 92 ? -0.645 -12.309 -7.732 1.00 94.25 92 TYR A C 1
ATOM 722 O O . TYR A 1 92 ? -0.377 -13.162 -6.882 1.00 94.25 92 TYR A O 1
ATOM 730 N N . VAL A 1 93 ? 0.022 -12.195 -8.875 1.00 93.81 93 VAL A N 1
ATOM 731 C CA . VAL A 1 93 ? 1.130 -13.059 -9.283 1.00 93.81 93 VAL A CA 1
ATOM 732 C C . VAL A 1 93 ? 2.445 -12.300 -9.126 1.00 93.81 93 VAL A C 1
ATOM 734 O O . VAL A 1 93 ? 2.604 -11.190 -9.632 1.00 93.81 93 VAL A O 1
ATOM 737 N N . GLY A 1 94 ? 3.403 -12.907 -8.423 1.00 93.31 94 GLY A N 1
ATOM 738 C CA . GLY A 1 94 ? 4.690 -12.291 -8.089 1.00 93.31 94 GLY A CA 1
ATOM 739 C C . GLY A 1 94 ? 4.699 -11.600 -6.720 1.00 93.31 94 GLY A C 1
ATOM 740 O O . GLY A 1 94 ? 3.860 -11.862 -5.858 1.00 93.31 94 GLY A O 1
ATOM 741 N N . LYS A 1 95 ? 5.694 -10.735 -6.488 1.00 92.50 95 LYS A N 1
ATOM 742 C CA . LYS A 1 95 ? 5.913 -10.066 -5.195 1.00 92.50 95 LYS A CA 1
ATOM 743 C C . LYS A 1 95 ? 5.489 -8.602 -5.256 1.00 92.50 95 L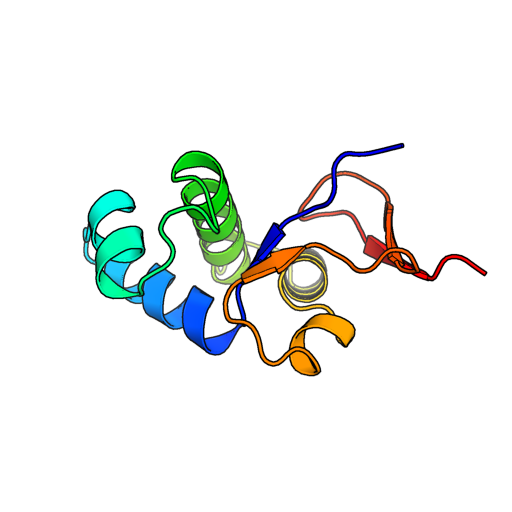YS A C 1
ATOM 745 O O . LYS A 1 95 ? 6.043 -7.835 -6.032 1.00 92.50 95 LYS A O 1
ATOM 750 N N . MET A 1 96 ? 4.566 -8.200 -4.381 1.00 93.56 96 MET A N 1
ATOM 751 C CA . MET A 1 96 ? 4.112 -6.807 -4.266 1.00 93.56 96 MET A CA 1
ATOM 752 C C . MET A 1 96 ? 5.295 -5.876 -3.918 1.00 93.56 96 MET A C 1
ATOM 754 O O . MET A 1 96 ? 6.032 -6.195 -2.970 1.00 93.56 96 MET A O 1
ATOM 758 N N . PRO A 1 97 ? 5.492 -4.740 -4.620 1.00 95.44 97 PRO A N 1
ATOM 759 C CA . PRO A 1 97 ? 4.610 -4.111 -5.617 1.00 95.44 97 PRO A CA 1
ATOM 760 C C . PRO A 1 97 ? 5.049 -4.335 -7.082 1.00 95.44 97 PRO A C 1
ATOM 762 O O . PRO A 1 97 ? 4.672 -3.566 -7.955 1.00 95.44 97 PRO A O 1
ATOM 765 N N . LEU A 1 98 ? 5.890 -5.337 -7.352 1.00 96.12 98 LEU A N 1
ATOM 766 C CA . LEU A 1 98 ? 6.490 -5.597 -8.672 1.00 96.12 98 LEU A CA 1
ATOM 767 C C . LEU A 1 98 ? 5.852 -6.789 -9.407 1.00 96.12 98 LEU A C 1
ATOM 769 O O . LEU A 1 98 ? 6.371 -7.252 -10.419 1.00 96.12 98 LEU A O 1
ATOM 773 N N . GLY A 1 99 ? 4.771 -7.338 -8.860 1.00 94.50 99 GLY A N 1
ATOM 774 C CA . GLY A 1 99 ? 3.958 -8.358 -9.508 1.00 94.50 99 GLY A CA 1
ATOM 775 C C . GLY A 1 99 ? 2.848 -7.747 -10.360 1.00 94.50 99 GLY A C 1
ATOM 776 O O . GLY A 1 99 ? 2.893 -6.578 -10.738 1.00 94.50 99 GLY A O 1
ATOM 777 N N . ARG A 1 100 ? 1.824 -8.550 -10.649 1.00 94.62 100 ARG A N 1
ATOM 778 C CA . ARG A 1 100 ? 0.663 -8.131 -11.442 1.00 94.62 100 ARG A CA 1
ATOM 779 C C . ARG A 1 100 ? -0.617 -8.819 -10.988 1.00 94.62 100 ARG A C 1
ATOM 781 O O . ARG A 1 100 ? -0.582 -9.908 -10.420 1.00 94.62 100 ARG A O 1
ATOM 788 N N . TRP A 1 101 ? -1.743 -8.186 -11.286 1.00 94.81 101 TRP A N 1
ATOM 789 C CA . TRP A 1 101 ? -3.073 -8.747 -11.074 1.00 94.81 101 TRP A CA 1
ATOM 790 C C . TRP A 1 101 ? -3.499 -9.595 -12.276 1.00 94.81 101 TRP A C 1
ATOM 792 O O . TRP A 1 101 ? -3.384 -9.144 -13.413 1.00 94.81 101 TRP A O 1
ATOM 802 N N . GLU A 1 102 ? -4.021 -10.792 -12.023 1.00 94.12 102 GLU A N 1
ATOM 803 C CA . GLU A 1 102 ? -4.574 -11.701 -13.032 1.00 94.12 102 GLU A CA 1
ATOM 804 C C . GLU A 1 102 ? -6.002 -12.104 -12.645 1.00 94.12 102 GLU A C 1
ATOM 806 O O . GLU A 1 102 ? -6.300 -12.308 -11.467 1.00 94.12 102 GLU A O 1
ATOM 811 N N . VAL A 1 103 ? -6.896 -12.194 -13.633 1.00 91.50 103 VAL A N 1
ATOM 812 C CA . VAL A 1 103 ? -8.265 -12.690 -13.436 1.00 91.50 103 VAL A CA 1
ATOM 813 C C . VAL A 1 103 ? -8.232 -14.212 -13.518 1.00 91.50 103 VAL A C 1
ATOM 815 O O . VAL A 1 103 ? -7.664 -14.768 -14.456 1.00 91.50 103 VAL A O 1
ATOM 818 N N . LEU A 1 104 ? -8.819 -14.877 -12.528 1.00 85.31 104 LEU A N 1
ATOM 819 C CA . LEU A 1 104 ? -9.026 -16.318 -12.554 1.00 85.31 104 LEU A CA 1
ATOM 820 C C . LEU A 1 104 ? -10.168 -16.610 -13.535 1.00 85.31 104 LEU A C 1
ATOM 822 O O . LEU A 1 104 ? -11.301 -16.189 -13.293 1.00 85.31 104 LEU A O 1
ATOM 826 N N . ASN A 1 105 ? -9.836 -17.270 -14.645 1.00 68.25 105 ASN A N 1
ATOM 827 C CA . ASN A 1 105 ? -10.805 -17.818 -15.599 1.00 68.25 105 ASN A CA 1
ATOM 828 C C . ASN A 1 105 ? -11.373 -19.147 -15.103 1.00 68.25 105 ASN A C 1
ATOM 830 O O . ASN A 1 105 ? -10.605 -19.909 -14.470 1.00 68.25 105 ASN A O 1
#

Secondary structure (DSSP, 8-state):
-PPPPEEE-HHHHHHHHHHHHTT--HHHHHHHTT-TTTS-HHHHHHHHHHHHHHT-TTS-HHHHHHHHHHHS-TTGGG--SSEEEPPTTEEEESSTTSSEEEE--

Radius of gyration: 13.62 Å; chains: 1; bounding box: 32×36×30 Å

Organism: NCBI:txid1974477

pLDDT: mean 93.48, std 6.88, range [50.97, 98.12]

Foldseek 3Di:
DDDWQKAFAPVLLVVLLVVVVVVDQLVNSCVVVVCPPVDDSVSSVVLSVLVVLLPDPPRPPVQNVLSCCQRHPPVSVVDPDRMDTDDPQWDWDDDPSNTHIDGND

Sequence (105 aa):
MGRPITLIQESLLENMHTKYSFGVPVLKLIKEYNLEGSITPPTLAKLFSYVSALHNENTPKEVSATIYNSLYPKWLAKESKKVVSNPSSVVYVGKMPLGRWEVLN